Protein AF-A0A3D5J063-F1 (afdb_monomer)

Secondary structure (DSSP, 8-state):
--HHHHHHHHHHHHHHHHHHHHTHHHHS--HHHHHHHSTTTTTSPPP---HHHHHHHHHHHHHHHHHHHHHHHHHHHTT--S--

InterPro domains:
  IPR026414 Exosortase F-associated membrane protein [TIGR04127] (7-84)

Radius of gyration: 18.54 Å; Cα contacts (8 Å, |Δi|>4): 34; chains: 1; bounding box: 41×28×53 Å

Sequence (84 aa):
MKARYRIVFIGMLVIVLAVIRFYERSLFYDPLINFFKSSDYLNDKIPAFKAGLLILNTIFRYTLNSIISIGIIAIAFIDRNIVK

pLDDT: mean 82.08, std 11.01, range [41.97, 94.38]

Structure (mmCIF, N/CA/C/O backbone):
data_AF-A0A3D5J063-F1
#
_entry.id   AF-A0A3D5J063-F1
#
loop_
_atom_site.group_PDB
_atom_site.id
_atom_site.type_symbol
_atom_site.label_atom_id
_atom_site.label_alt_id
_atom_site.label_comp_id
_atom_site.label_asym_id
_atom_site.label_entity_id
_atom_site.label_seq_id
_atom_site.pdbx_PDB_ins_code
_atom_site.Cartn_x
_atom_site.Cartn_y
_atom_site.Cartn_z
_atom_site.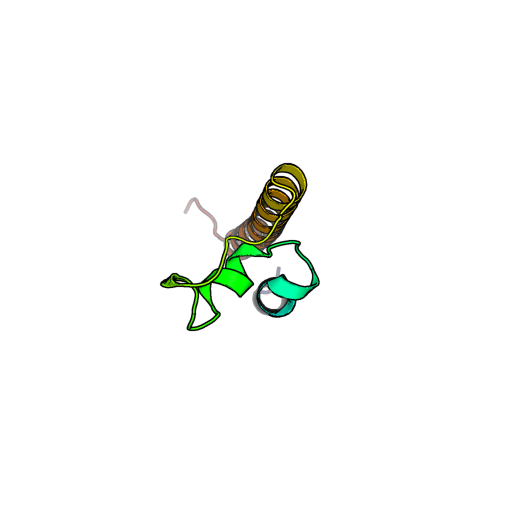occupancy
_atom_site.B_iso_or_equiv
_atom_site.auth_seq_id
_atom_site.auth_comp_id
_atom_site.auth_asym_id
_atom_site.auth_atom_id
_atom_site.pdbx_PDB_model_num
ATOM 1 N N . MET A 1 1 ? -19.235 6.893 17.045 1.00 60.25 1 MET A N 1
ATOM 2 C CA . MET A 1 1 ? -20.309 6.310 16.175 1.00 60.25 1 MET A CA 1
ATOM 3 C C . MET A 1 1 ? -20.843 5.046 16.842 1.00 60.25 1 MET A C 1
ATOM 5 O O . MET A 1 1 ? -20.094 4.451 17.601 1.00 60.25 1 MET A O 1
ATOM 9 N N . LYS A 1 2 ? -22.077 4.564 16.588 1.00 67.75 2 LYS A N 1
ATOM 10 C CA . LYS A 1 2 ? -22.445 3.226 17.118 1.00 67.75 2 LYS A CA 1
ATOM 11 C C . LYS A 1 2 ? -21.447 2.193 16.574 1.00 67.75 2 LYS A C 1
ATOM 13 O O . LYS A 1 2 ? -21.202 2.187 15.368 1.00 67.75 2 LYS A O 1
ATOM 18 N N . ALA A 1 3 ? -20.907 1.330 17.440 1.00 72.25 3 ALA A N 1
ATOM 19 C CA . ALA A 1 3 ? -19.819 0.396 17.115 1.00 72.25 3 ALA A CA 1
ATOM 20 C C . ALA A 1 3 ? -20.061 -0.411 15.822 1.00 72.25 3 ALA A C 1
ATOM 22 O O . ALA A 1 3 ? -19.143 -0.605 15.029 1.00 72.25 3 ALA A O 1
ATOM 23 N N . ARG A 1 4 ? -21.323 -0.775 15.552 1.00 78.31 4 ARG A N 1
ATOM 24 C CA . ARG A 1 4 ? -21.757 -1.442 14.313 1.00 78.31 4 ARG A CA 1
ATOM 25 C C . ARG A 1 4 ? -21.368 -0.703 13.024 1.00 78.31 4 ARG A C 1
ATOM 27 O O . ARG A 1 4 ? -20.895 -1.334 12.090 1.00 78.31 4 ARG A O 1
ATOM 34 N N . TYR A 1 5 ? -21.513 0.623 12.972 1.00 83.31 5 TYR A N 1
ATOM 35 C CA . TYR A 1 5 ? -21.181 1.409 11.775 1.00 83.31 5 TYR A CA 1
ATOM 36 C C . TYR A 1 5 ? -19.672 1.511 11.578 1.00 83.31 5 TYR A C 1
ATOM 38 O O . TYR A 1 5 ? -19.193 1.487 10.451 1.00 83.31 5 TYR A O 1
ATOM 46 N N . ARG A 1 6 ? -18.917 1.554 12.680 1.00 81.12 6 ARG A N 1
ATOM 47 C CA . ARG A 1 6 ? -17.455 1.593 12.659 1.00 81.12 6 ARG A CA 1
ATOM 48 C C . ARG A 1 6 ? -16.867 0.319 12.054 1.00 81.12 6 ARG A C 1
ATOM 50 O O . ARG A 1 6 ? -15.961 0.395 11.235 1.00 81.12 6 ARG A O 1
ATOM 57 N N . ILE A 1 7 ? -17.416 -0.838 12.429 1.00 85.88 7 ILE A N 1
ATOM 58 C CA . ILE A 1 7 ? -17.000 -2.145 11.901 1.00 85.88 7 ILE A CA 1
ATOM 59 C C . ILE A 1 7 ? -17.303 -2.244 10.403 1.00 85.88 7 ILE A C 1
ATOM 61 O O . ILE A 1 7 ? -16.431 -2.651 9.642 1.00 85.88 7 ILE A O 1
ATOM 65 N N . VAL A 1 8 ? -18.494 -1.818 9.968 1.00 90.12 8 VAL A N 1
ATOM 66 C CA . VAL A 1 8 ? -18.855 -1.800 8.540 1.00 90.12 8 VAL A CA 1
ATOM 67 C C . VAL A 1 8 ? -17.901 -0.909 7.740 1.00 90.12 8 VAL A C 1
ATOM 69 O O . VAL A 1 8 ? -17.416 -1.321 6.690 1.00 90.12 8 VAL A O 1
ATOM 72 N N . PHE A 1 9 ? -17.572 0.278 8.255 1.00 88.00 9 PHE A N 1
ATOM 73 C CA . PHE A 1 9 ? -16.674 1.214 7.575 1.00 88.00 9 PHE A CA 1
ATOM 74 C C . PHE A 1 9 ? -15.234 0.687 7.482 1.00 88.00 9 PHE A C 1
ATOM 76 O O . PHE A 1 9 ? -14.600 0.789 6.433 1.00 88.00 9 PHE A O 1
ATOM 83 N N . ILE A 1 10 ? -14.728 0.064 8.553 1.00 89.00 10 ILE A N 1
ATOM 84 C CA . ILE A 1 10 ? -13.421 -0.608 8.544 1.00 89.00 10 ILE A CA 1
ATOM 85 C C . ILE A 1 10 ? -13.427 -1.771 7.547 1.00 89.00 10 ILE A C 1
ATOM 87 O O . ILE A 1 10 ? -12.500 -1.887 6.753 1.00 89.00 10 ILE A O 1
ATOM 91 N N . GLY A 1 11 ? -14.477 -2.597 7.540 1.00 91.69 11 GLY A N 1
ATOM 92 C CA . GLY A 1 11 ? -14.620 -3.695 6.582 1.00 91.69 11 GLY A CA 1
ATOM 93 C C . GLY A 1 11 ? -14.598 -3.206 5.133 1.00 91.69 11 GLY A C 1
ATOM 94 O O . GLY A 1 11 ? -13.880 -3.763 4.308 1.00 91.69 11 GLY A O 1
ATOM 95 N N . MET A 1 12 ? -15.305 -2.112 4.838 1.00 92.06 12 MET A N 1
ATOM 96 C CA . MET A 1 12 ? -15.276 -1.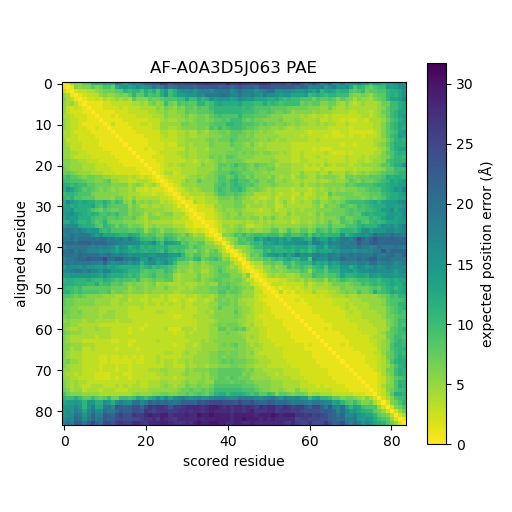475 3.520 1.00 92.06 12 MET A CA 1
ATOM 97 C C . MET A 1 12 ? -13.861 -1.016 3.139 1.00 92.06 12 MET A C 1
ATOM 99 O O . MET A 1 12 ? -13.397 -1.328 2.046 1.00 92.06 12 MET A O 1
ATOM 103 N N . LEU A 1 13 ? -13.149 -0.330 4.038 1.00 90.62 13 LEU A N 1
ATOM 104 C CA . LEU A 1 13 ? -11.772 0.117 3.795 1.00 90.62 13 LEU A CA 1
ATOM 105 C C . LEU A 1 13 ? -10.804 -1.054 3.574 1.00 90.62 13 LEU A C 1
ATOM 107 O O . LEU A 1 13 ? -9.926 -0.967 2.719 1.00 90.62 13 LEU A O 1
ATOM 111 N N . VAL A 1 14 ? -10.981 -2.163 4.296 1.00 92.56 14 VAL A N 1
ATOM 112 C CA . VAL A 1 14 ? -10.191 -3.389 4.101 1.00 92.56 14 VAL A CA 1
ATOM 113 C C . VAL A 1 14 ? -10.463 -4.006 2.729 1.00 92.56 14 VAL A C 1
ATOM 115 O O . VAL A 1 14 ? -9.522 -4.419 2.057 1.00 92.56 14 VAL A O 1
ATOM 118 N N . ILE A 1 15 ? -11.719 -4.029 2.274 1.00 93.81 15 ILE A N 1
ATOM 119 C CA . ILE A 1 15 ? -12.056 -4.498 0.922 1.00 93.81 15 ILE A CA 1
ATOM 120 C C . ILE A 1 15 ? -11.395 -3.601 -0.128 1.00 93.81 15 ILE A C 1
ATOM 122 O O . ILE A 1 15 ? -10.783 -4.114 -1.060 1.00 93.81 15 ILE A O 1
ATOM 126 N N . VAL A 1 16 ? -11.451 -2.276 0.036 1.00 91.06 16 VAL A N 1
ATOM 127 C CA . VAL A 1 16 ? -10.774 -1.334 -0.871 1.00 91.06 16 VAL A CA 1
ATOM 128 C C . VAL A 1 16 ? -9.266 -1.602 -0.910 1.00 91.06 16 VAL A C 1
ATOM 130 O O . VAL A 1 16 ? -8.687 -1.684 -1.993 1.00 91.06 16 VAL A O 1
ATOM 133 N N . LEU A 1 17 ? -8.635 -1.822 0.247 1.00 91.12 17 LEU A N 1
ATOM 134 C CA . LEU A 1 17 ? -7.220 -2.188 0.335 1.00 91.12 17 LEU A CA 1
ATOM 135 C C . LEU A 1 17 ? -6.923 -3.505 -0.412 1.00 91.12 17 LEU A C 1
ATOM 137 O O . LEU A 1 17 ? -5.947 -3.596 -1.157 1.00 91.12 17 LEU A O 1
ATOM 141 N N . ALA A 1 18 ? -7.782 -4.516 -0.253 1.00 91.50 18 ALA A N 1
ATOM 142 C CA . ALA A 1 18 ? -7.647 -5.809 -0.922 1.00 91.50 18 ALA A CA 1
ATOM 143 C C . ALA A 1 18 ? -7.803 -5.697 -2.447 1.00 91.50 18 ALA A C 1
ATOM 145 O O . ALA A 1 18 ? -7.048 -6.324 -3.189 1.00 91.50 18 ALA A O 1
ATOM 146 N N . VAL A 1 19 ? -8.729 -4.860 -2.923 1.00 90.81 19 VAL A N 1
ATOM 147 C CA . VAL A 1 19 ? -8.910 -4.569 -4.352 1.00 90.81 19 VAL A CA 1
ATOM 148 C C . VAL A 1 19 ? -7.654 -3.908 -4.919 1.00 90.81 19 VAL A C 1
ATOM 150 O O . VAL A 1 19 ? -7.124 -4.385 -5.919 1.00 90.81 19 VAL A O 1
ATOM 153 N N . ILE A 1 20 ? -7.111 -2.879 -4.262 1.00 88.44 20 ILE A N 1
ATOM 154 C CA . ILE A 1 20 ? -5.871 -2.219 -4.711 1.00 88.44 20 ILE A CA 1
ATOM 155 C C . ILE A 1 20 ? -4.710 -3.221 -4.778 1.00 88.44 20 ILE A C 1
ATOM 157 O O . ILE A 1 20 ? -3.926 -3.194 -5.726 1.00 88.44 20 ILE A O 1
ATOM 161 N N . ARG A 1 21 ? -4.626 -4.147 -3.814 1.00 87.50 21 ARG A N 1
ATOM 162 C CA . ARG A 1 21 ? -3.617 -5.214 -3.794 1.00 87.50 21 ARG A CA 1
ATOM 163 C C . ARG A 1 21 ? -3.804 -6.230 -4.921 1.00 87.50 21 ARG A C 1
ATOM 165 O O . ARG A 1 21 ? -2.823 -6.675 -5.509 1.00 87.50 21 ARG A O 1
ATOM 172 N N . PHE A 1 22 ? -5.040 -6.606 -5.233 1.00 87.62 22 PHE A N 1
ATOM 173 C CA . PHE A 1 22 ? -5.327 -7.572 -6.294 1.00 87.62 22 PHE A CA 1
ATOM 174 C C . PHE A 1 22 ? -5.060 -6.988 -7.685 1.00 87.62 22 PHE A C 1
ATOM 176 O O . PHE A 1 22 ? -4.388 -7.607 -8.512 1.00 87.62 22 PHE A O 1
ATOM 183 N N . TYR A 1 23 ? -5.526 -5.761 -7.919 1.00 87.19 23 TYR A N 1
ATOM 184 C CA . TYR A 1 23 ? -5.362 -5.051 -9.186 1.00 87.19 23 TYR A CA 1
ATOM 185 C C . TYR A 1 23 ? -4.019 -4.329 -9.307 1.00 87.19 23 TYR A C 1
ATOM 187 O O . TYR A 1 23 ? -3.802 -3.612 -10.278 1.00 87.19 23 TYR A O 1
ATOM 195 N N . GLU A 1 24 ? -3.084 -4.553 -8.382 1.00 84.62 24 GLU A N 1
ATOM 196 C CA . GLU A 1 24 ? -1.771 -3.906 -8.356 1.00 84.62 24 GLU A CA 1
ATOM 197 C C . GLU A 1 24 ? -1.031 -4.006 -9.700 1.00 84.62 24 GLU A C 1
ATOM 199 O O . GLU A 1 24 ? -0.444 -3.031 -10.157 1.00 84.62 24 GLU A O 1
ATOM 204 N N . ARG A 1 25 ? -1.121 -5.159 -10.374 1.00 78.31 25 ARG A N 1
ATOM 205 C CA . ARG A 1 25 ? -0.486 -5.388 -11.684 1.00 78.31 25 ARG A CA 1
ATOM 206 C C . ARG A 1 25 ? -1.154 -4.662 -12.853 1.00 78.31 25 ARG A C 1
ATOM 208 O O . ARG A 1 25 ? -0.514 -4.478 -13.878 1.00 78.31 25 ARG A O 1
ATOM 215 N N . SER A 1 26 ? -2.431 -4.306 -12.723 1.00 80.94 26 SER A N 1
ATOM 216 C CA . SER A 1 26 ? -3.181 -3.590 -13.762 1.00 80.94 26 SER A CA 1
ATOM 217 C C . SER A 1 26 ? -3.225 -2.084 -13.508 1.00 80.94 26 SER A C 1
ATOM 219 O O . SER A 1 26 ? -3.329 -1.317 -14.459 1.00 80.94 26 SER A O 1
ATOM 221 N N . LEU A 1 27 ? -3.189 -1.669 -12.239 1.00 80.38 27 LEU A N 1
ATOM 222 C CA . LEU A 1 27 ? -3.260 -0.272 -11.809 1.00 80.38 27 LEU A CA 1
ATOM 223 C C . LEU A 1 27 ? -1.892 0.412 -11.806 1.00 80.38 27 LEU A C 1
ATOM 225 O O . LEU A 1 27 ? -1.833 1.620 -12.015 1.00 80.38 27 LEU A O 1
ATOM 229 N N . PHE A 1 28 ? -0.807 -0.331 -11.559 1.00 86.06 28 PHE A N 1
ATOM 230 C CA . PHE A 1 28 ? 0.534 0.233 -11.421 1.00 86.06 28 PHE A CA 1
ATOM 231 C C . PHE A 1 28 ? 1.508 -0.377 -12.424 1.00 86.06 28 PHE A C 1
ATOM 233 O O . PHE A 1 28 ? 1.506 -1.578 -12.694 1.00 86.06 28 PHE A O 1
ATOM 240 N N . TYR A 1 29 ? 2.385 0.473 -12.950 1.00 80.94 29 TYR A N 1
ATOM 241 C CA . TYR A 1 29 ? 3.457 0.060 -13.846 1.00 80.94 29 TYR A CA 1
ATOM 242 C C . TYR A 1 29 ? 4.601 -0.603 -13.065 1.00 80.94 29 TYR A C 1
ATOM 244 O O . TYR A 1 29 ? 5.418 0.093 -12.462 1.00 80.94 29 TYR A O 1
ATOM 252 N N . ASP A 1 30 ? 4.673 -1.937 -13.101 1.00 83.81 30 ASP A N 1
ATOM 253 C CA . ASP A 1 30 ? 5.796 -2.706 -12.549 1.00 83.81 30 ASP A CA 1
ATOM 254 C C . ASP A 1 30 ? 6.169 -3.919 -13.434 1.00 83.81 30 ASP A C 1
ATOM 256 O O . ASP A 1 30 ? 5.672 -5.033 -13.235 1.00 83.81 30 ASP A O 1
ATOM 260 N N . PRO A 1 31 ? 7.041 -3.728 -14.443 1.00 80.31 31 PRO A N 1
ATOM 261 C CA . PRO A 1 31 ? 7.527 -4.818 -15.289 1.00 80.31 31 PRO A CA 1
ATOM 262 C C . PRO A 1 31 ? 8.485 -5.774 -14.562 1.00 80.31 31 PRO A C 1
ATOM 264 O O . PRO A 1 31 ? 8.646 -6.912 -15.003 1.00 80.31 31 PRO A O 1
ATOM 267 N N . LEU A 1 32 ? 9.096 -5.351 -13.449 1.00 81.25 32 LEU A N 1
ATOM 268 C CA . LEU A 1 32 ? 10.041 -6.179 -12.696 1.00 81.25 32 LEU A CA 1
ATOM 269 C C . LEU A 1 32 ? 9.318 -7.296 -11.946 1.00 81.25 32 LEU A C 1
ATOM 271 O O . LEU A 1 32 ? 9.790 -8.429 -11.933 1.00 81.25 32 LEU A O 1
ATOM 275 N N . ILE A 1 33 ? 8.135 -7.017 -11.390 1.00 76.56 33 ILE A N 1
ATOM 276 C CA . ILE A 1 33 ? 7.301 -8.041 -10.741 1.00 76.56 33 ILE A CA 1
ATOM 277 C C . ILE A 1 33 ? 6.978 -9.202 -11.686 1.00 76.56 33 ILE A C 1
ATOM 279 O O . ILE A 1 33 ? 6.931 -10.350 -11.245 1.00 76.56 33 ILE A O 1
ATOM 283 N N . ASN A 1 34 ? 6.724 -8.915 -12.963 1.00 76.62 34 ASN A N 1
ATOM 284 C CA . ASN A 1 34 ? 6.436 -9.956 -13.947 1.00 76.62 34 ASN A CA 1
ATOM 285 C C . ASN A 1 34 ? 7.715 -10.689 -14.362 1.00 76.62 34 ASN A C 1
ATOM 287 O O . ASN A 1 34 ? 7.696 -11.911 -14.418 1.00 76.62 34 ASN A O 1
ATOM 291 N N . PHE A 1 35 ? 8.823 -9.967 -14.553 1.00 79.81 35 PHE A N 1
ATOM 292 C CA . PHE A 1 35 ? 10.127 -10.560 -14.860 1.00 79.81 35 PHE A CA 1
A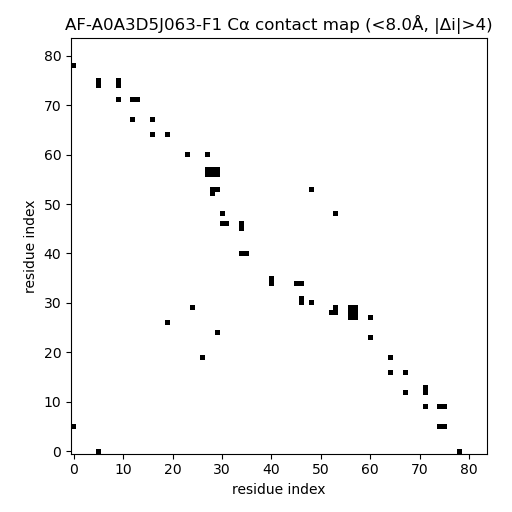TOM 293 C C . PHE A 1 35 ? 10.582 -11.570 -13.796 1.00 79.81 35 PHE A C 1
ATOM 295 O O . PHE A 1 35 ? 10.898 -12.705 -14.129 1.00 79.81 35 PHE A O 1
ATOM 302 N N . PHE A 1 36 ? 10.529 -11.208 -12.510 1.00 80.31 36 PHE A N 1
ATOM 303 C CA . PHE A 1 36 ? 10.933 -12.106 -11.418 1.00 80.31 36 PHE A CA 1
ATOM 304 C C . PHE A 1 36 ? 9.924 -13.223 -11.115 1.00 80.31 36 PHE A C 1
ATOM 306 O O . PHE A 1 36 ? 10.259 -14.175 -10.414 1.00 80.31 36 PHE A O 1
ATOM 313 N N . LYS A 1 37 ? 8.682 -13.115 -11.601 1.00 77.12 37 LYS A N 1
ATOM 314 C CA . LYS A 1 37 ? 7.689 -14.199 -11.511 1.00 77.12 37 LYS A CA 1
ATOM 315 C C . LYS A 1 37 ? 7.851 -15.243 -12.610 1.00 77.12 37 LYS A C 1
ATOM 317 O O . LYS A 1 37 ? 7.385 -16.364 -12.421 1.00 77.12 37 LYS A O 1
ATOM 322 N N . SER A 1 38 ? 8.461 -14.886 -13.735 1.00 75.44 38 SER A N 1
ATOM 323 C CA . SER A 1 38 ? 8.764 -15.823 -14.814 1.00 75.44 38 SER A CA 1
ATOM 324 C C . SER A 1 38 ? 9.866 -16.788 -14.372 1.00 75.44 38 SER A C 1
ATOM 326 O O . SER A 1 38 ? 10.875 -16.363 -13.818 1.00 75.44 38 SER A O 1
ATOM 328 N N . SER A 1 39 ? 9.694 -18.089 -14.620 1.00 64.94 39 SER A N 1
ATOM 329 C CA . SER A 1 39 ? 10.630 -19.142 -14.186 1.00 64.94 39 SER A CA 1
ATOM 330 C C . SER A 1 39 ? 12.042 -19.023 -14.779 1.00 64.94 39 SER A C 1
ATOM 332 O O . SER A 1 39 ? 12.975 -19.581 -14.213 1.00 64.94 39 SER A O 1
ATOM 334 N N . ASP A 1 40 ? 12.206 -18.259 -15.863 1.00 68.06 40 ASP A N 1
ATOM 335 C CA . ASP A 1 40 ? 13.467 -18.087 -16.596 1.00 68.06 40 ASP A CA 1
ATOM 336 C C . ASP A 1 40 ? 14.244 -16.801 -16.253 1.00 68.06 40 ASP A C 1
ATOM 338 O O . ASP A 1 40 ? 15.167 -16.422 -16.970 1.00 68.06 40 ASP A O 1
ATOM 342 N N . TYR A 1 41 ? 13.950 -16.146 -15.123 1.00 67.69 41 TYR A N 1
ATOM 343 C CA . TYR A 1 41 ? 14.596 -14.890 -14.695 1.00 67.69 41 TYR A CA 1
ATOM 344 C C . TYR A 1 41 ? 16.141 -14.920 -14.626 1.00 67.69 41 TYR A C 1
ATOM 346 O O . TYR A 1 41 ? 16.769 -13.864 -14.575 1.00 67.69 41 TYR A O 1
ATOM 354 N N . LEU A 1 42 ? 16.759 -16.108 -14.586 1.00 69.94 42 LEU A N 1
ATOM 355 C CA . LEU A 1 42 ? 18.217 -16.294 -14.578 1.00 69.94 42 LEU A CA 1
ATOM 356 C C . LEU A 1 42 ? 18.852 -16.216 -15.973 1.00 69.94 42 LEU A C 1
ATOM 358 O O . LEU A 1 42 ? 20.015 -15.837 -16.086 1.00 69.94 42 LEU A O 1
ATOM 362 N N . ASN A 1 43 ? 18.107 -16.587 -17.016 1.00 67.19 43 ASN A N 1
ATOM 363 C CA . ASN A 1 43 ? 18.590 -16.619 -18.399 1.00 67.19 43 ASN A CA 1
ATOM 364 C C . ASN A 1 43 ? 18.001 -15.487 -19.248 1.00 67.19 43 ASN A C 1
ATOM 366 O O . ASN A 1 43 ? 18.513 -15.191 -20.329 1.00 67.19 43 ASN A O 1
ATOM 370 N N . ASP A 1 44 ? 16.930 -14.862 -18.764 1.00 69.50 44 ASP A N 1
ATOM 371 C CA . ASP A 1 44 ? 16.196 -13.845 -19.492 1.00 69.50 44 ASP A CA 1
ATOM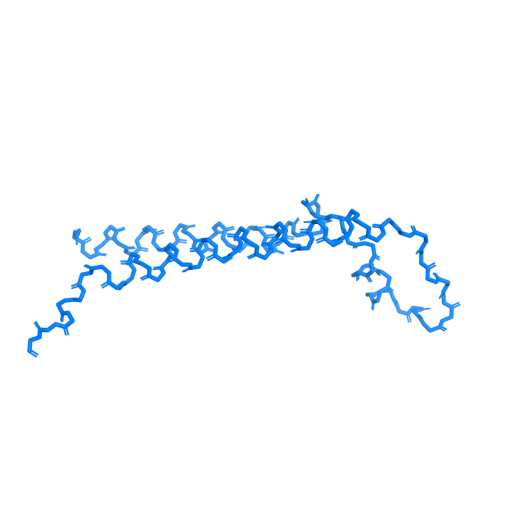 372 C C . ASP A 1 44 ? 16.796 -12.446 -19.276 1.00 69.50 44 ASP A C 1
ATOM 374 O O . ASP A 1 44 ? 17.319 -12.107 -18.208 1.00 69.50 44 ASP A O 1
ATOM 378 N N . LYS A 1 45 ? 16.760 -11.606 -20.313 1.00 73.56 45 LYS A N 1
ATOM 379 C CA . LYS A 1 45 ? 17.319 -10.249 -20.222 1.00 73.56 45 LYS A CA 1
ATOM 380 C C . LYS A 1 45 ? 16.381 -9.362 -19.415 1.00 73.56 45 LYS A C 1
ATOM 382 O O . LYS A 1 45 ? 15.172 -9.380 -19.625 1.00 73.56 45 LYS A O 1
ATOM 387 N N . ILE A 1 46 ? 16.955 -8.521 -18.550 1.00 76.50 46 ILE A N 1
ATOM 388 C CA . ILE A 1 46 ? 16.192 -7.510 -17.808 1.00 76.50 46 ILE A CA 1
ATOM 389 C C . ILE A 1 46 ? 15.369 -6.691 -18.818 1.00 76.50 46 ILE A C 1
ATOM 391 O O . ILE A 1 46 ? 15.950 -6.137 -19.760 1.00 76.50 46 ILE A O 1
ATOM 395 N N . PRO A 1 47 ? 14.036 -6.606 -18.657 1.00 79.38 47 PRO A N 1
ATOM 396 C CA . PRO A 1 47 ? 13.189 -5.901 -19.605 1.00 79.38 47 PRO A CA 1
ATOM 397 C C . PRO A 1 47 ? 13.557 -4.418 -19.633 1.00 79.38 47 PRO A C 1
ATOM 399 O O . PRO A 1 47 ? 13.899 -3.831 -18.609 1.00 79.38 47 PRO A O 1
ATOM 402 N N . ALA A 1 48 ? 13.444 -3.776 -20.794 1.00 78.69 48 ALA A N 1
ATOM 403 C CA . ALA A 1 48 ? 13.587 -2.328 -20.871 1.00 78.69 48 ALA A CA 1
ATOM 404 C C . ALA A 1 48 ? 12.425 -1.666 -20.111 1.00 78.69 48 ALA A C 1
ATOM 406 O O . ALA A 1 48 ? 11.269 -1.755 -20.526 1.00 78.69 48 ALA A O 1
ATOM 407 N N . PHE A 1 49 ? 12.716 -1.003 -18.991 1.00 84.25 49 PHE A N 1
ATOM 408 C CA . PHE A 1 49 ? 11.713 -0.303 -18.192 1.00 84.25 49 PHE A CA 1
ATOM 409 C C . PHE A 1 49 ? 12.084 1.159 -17.956 1.00 84.25 49 PHE A C 1
ATOM 411 O O . PHE A 1 49 ? 13.249 1.541 -17.875 1.00 84.25 49 PHE A O 1
ATOM 418 N N . LYS A 1 50 ? 11.058 2.000 -17.802 1.00 88.38 50 LYS A N 1
ATOM 419 C CA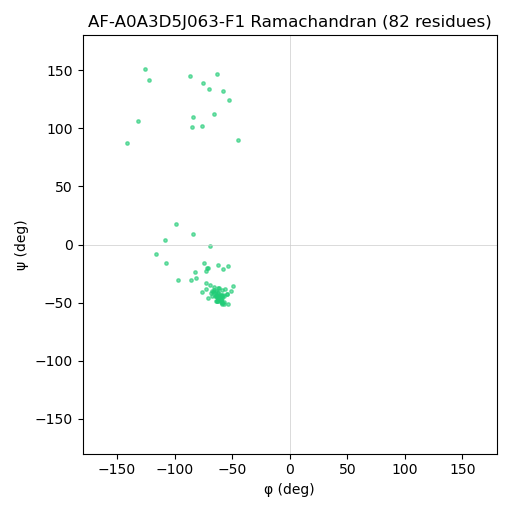 . LYS A 1 50 ? 11.225 3.406 -17.427 1.00 88.38 50 LYS A CA 1
ATOM 420 C C . LYS A 1 50 ? 11.319 3.513 -15.906 1.00 88.38 50 LYS A C 1
ATOM 422 O O . LYS A 1 50 ? 10.292 3.484 -15.230 1.00 88.38 50 LYS A O 1
ATOM 427 N N . ALA A 1 51 ? 12.533 3.659 -15.375 1.00 86.00 51 ALA A N 1
ATOM 428 C CA . ALA A 1 51 ? 12.779 3.732 -13.930 1.00 86.00 51 ALA A CA 1
ATOM 429 C C . ALA A 1 51 ? 11.950 4.827 -13.232 1.00 86.00 51 ALA A C 1
ATOM 431 O O . ALA A 1 51 ? 11.341 4.568 -12.199 1.00 86.00 51 ALA A O 1
ATOM 432 N N . GLY A 1 52 ? 11.836 6.021 -13.827 1.00 89.19 52 GLY A N 1
ATOM 433 C CA . GLY A 1 52 ? 11.019 7.103 -13.261 1.00 89.19 52 GLY A CA 1
ATOM 434 C C . GLY A 1 52 ? 9.531 6.749 -13.154 1.00 89.19 52 GLY A C 1
ATOM 435 O O . GLY A 1 52 ? 8.905 7.021 -12.133 1.00 89.19 52 GLY A O 1
ATOM 436 N N . LEU A 1 53 ? 8.975 6.076 -14.169 1.00 87.75 53 LEU A N 1
ATOM 437 C CA . LEU A 1 53 ? 7.576 5.643 -14.162 1.00 87.75 53 LEU A CA 1
ATOM 438 C C . LEU A 1 53 ? 7.341 4.550 -13.111 1.00 87.75 53 LEU A C 1
ATOM 440 O O . LEU A 1 53 ? 6.346 4.606 -12.393 1.00 87.75 53 LEU A O 1
ATOM 444 N N . LEU A 1 54 ? 8.272 3.599 -12.998 1.00 88.38 54 LEU A N 1
ATOM 445 C CA . LEU A 1 54 ? 8.254 2.540 -11.988 1.00 88.38 54 LEU A CA 1
ATOM 446 C C . LEU A 1 54 ? 8.265 3.123 -10.569 1.00 88.38 54 LEU A C 1
ATOM 448 O O . LEU A 1 54 ? 7.412 2.779 -9.753 1.00 88.38 54 LEU A O 1
ATOM 452 N N . ILE A 1 55 ? 9.202 4.030 -10.282 1.00 89.19 55 ILE A N 1
ATOM 453 C CA . ILE A 1 55 ? 9.338 4.657 -8.962 1.00 89.19 55 ILE A CA 1
ATOM 454 C C . ILE A 1 55 ? 8.081 5.462 -8.627 1.00 89.19 55 ILE A C 1
ATOM 456 O O . ILE A 1 55 ? 7.524 5.286 -7.546 1.00 89.19 55 ILE A O 1
ATOM 460 N N . LEU A 1 56 ? 7.584 6.284 -9.557 1.00 91.50 56 LEU A N 1
ATOM 461 C CA . LEU A 1 56 ? 6.383 7.093 -9.340 1.00 91.50 56 LEU A CA 1
ATOM 462 C C . LEU A 1 56 ? 5.155 6.223 -9.034 1.00 91.50 56 LEU A C 1
ATOM 464 O O . LEU A 1 56 ? 4.437 6.490 -8.073 1.00 91.50 56 LEU A O 1
ATOM 468 N N . ASN A 1 57 ? 4.937 5.161 -9.815 1.00 90.75 57 ASN A N 1
ATOM 469 C CA . ASN A 1 57 ? 3.831 4.225 -9.600 1.00 90.75 57 ASN A CA 1
ATOM 470 C C . ASN A 1 57 ? 3.965 3.486 -8.265 1.00 90.75 57 ASN A C 1
ATOM 472 O O . ASN A 1 57 ? 2.980 3.311 -7.549 1.00 90.75 57 ASN A O 1
ATOM 476 N N . THR A 1 58 ? 5.187 3.095 -7.907 1.00 89.25 58 THR A N 1
ATOM 477 C CA . THR A 1 58 ? 5.486 2.417 -6.642 1.00 89.25 58 THR A CA 1
ATOM 478 C C . THR A 1 58 ? 5.19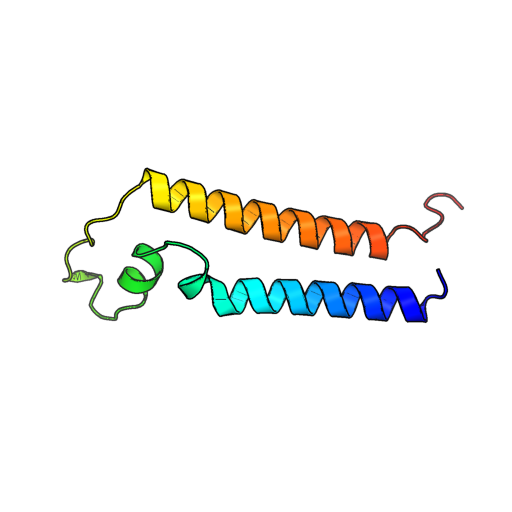2 3.328 -5.453 1.00 89.25 58 THR A C 1
ATOM 480 O O . THR A 1 58 ? 4.473 2.926 -4.539 1.00 89.25 58 THR A O 1
ATOM 483 N N . ILE A 1 59 ? 5.679 4.572 -5.483 1.00 92.88 59 ILE A N 1
ATOM 484 C CA . ILE A 1 59 ? 5.398 5.578 -4.452 1.00 92.88 59 ILE A CA 1
ATOM 485 C C . ILE A 1 59 ? 3.892 5.808 -4.355 1.00 92.88 59 ILE A C 1
ATOM 487 O O . ILE A 1 59 ? 3.333 5.682 -3.271 1.00 92.88 59 ILE A O 1
ATOM 491 N N . PHE A 1 60 ? 3.220 6.056 -5.482 1.00 91.12 60 PHE A N 1
ATOM 492 C CA . PHE A 1 60 ? 1.783 6.312 -5.512 1.00 91.12 60 PHE A CA 1
ATOM 493 C C . PHE A 1 60 ? 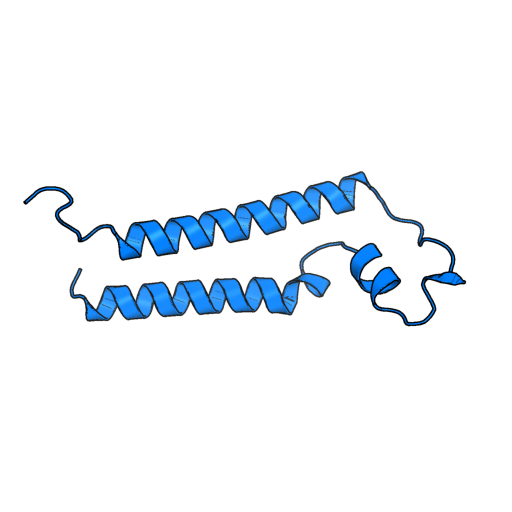0.976 5.162 -4.888 1.00 91.12 60 PHE A C 1
ATOM 495 O O . PHE A 1 60 ? 0.115 5.404 -4.039 1.00 91.12 60 PHE A O 1
ATOM 502 N N . ARG A 1 61 ? 1.313 3.906 -5.215 1.00 90.56 61 ARG A N 1
ATOM 503 C CA . ARG A 1 61 ? 0.710 2.709 -4.607 1.00 90.56 61 ARG A CA 1
ATOM 504 C C . ARG A 1 61 ? 0.867 2.691 -3.090 1.00 90.56 61 ARG A C 1
ATOM 506 O O . ARG A 1 61 ? -0.108 2.476 -2.370 1.00 90.56 61 ARG A O 1
ATOM 513 N N . TYR A 1 62 ? 2.089 2.884 -2.595 1.00 90.88 62 TYR A N 1
ATOM 514 C CA . TYR A 1 62 ? 2.356 2.845 -1.157 1.00 90.88 62 TYR A CA 1
ATOM 515 C C . TYR A 1 62 ? 1.735 4.033 -0.423 1.00 90.88 62 TYR A C 1
ATOM 517 O O . TYR A 1 62 ? 1.236 3.850 0.686 1.00 90.88 62 TYR A O 1
ATOM 525 N N . THR A 1 63 ? 1.682 5.214 -1.039 1.00 93.88 63 THR A N 1
ATOM 526 C CA . THR A 1 63 ? 0.997 6.386 -0.488 1.00 93.88 63 THR A CA 1
ATOM 527 C C . THR A 1 63 ? -0.502 6.131 -0.356 1.00 93.88 63 THR A C 1
ATOM 529 O O . THR A 1 63 ? -1.045 6.327 0.728 1.00 93.88 63 THR A O 1
ATOM 532 N N . LEU A 1 64 ? -1.166 5.618 -1.399 1.00 91.62 64 LEU A N 1
ATOM 533 C CA . LEU A 1 64 ? -2.590 5.266 -1.341 1.00 91.62 64 LEU A CA 1
ATOM 534 C C . LEU A 1 64 ? -2.881 4.225 -0.255 1.00 91.62 64 LEU A C 1
ATOM 536 O O . LEU A 1 64 ? -3.756 4.435 0.586 1.00 91.62 64 LEU A O 1
ATOM 540 N N . ASN A 1 65 ? -2.114 3.133 -0.225 1.00 91.94 65 ASN A N 1
ATOM 541 C CA . ASN A 1 65 ? -2.278 2.090 0.789 1.00 91.94 65 ASN A CA 1
ATOM 542 C C . ASN A 1 65 ? -2.037 2.624 2.206 1.00 91.94 65 ASN A C 1
ATOM 544 O O . ASN A 1 65 ? -2.750 2.242 3.135 1.00 91.94 65 ASN A O 1
ATOM 548 N N . SER A 1 66 ? -1.073 3.531 2.377 1.00 92.62 66 SER A N 1
ATOM 549 C CA . SER A 1 66 ? -0.787 4.161 3.668 1.00 92.62 66 SER A CA 1
ATOM 550 C C . SER A 1 66 ? -1.923 5.074 4.112 1.00 92.62 66 SER A C 1
ATOM 552 O O . SER A 1 66 ? -2.347 4.977 5.257 1.00 92.62 66 SER A O 1
ATOM 554 N N . ILE A 1 67 ? -2.477 5.899 3.218 1.00 94.38 67 ILE A N 1
ATOM 555 C CA . ILE A 1 67 ? -3.630 6.762 3.524 1.00 94.38 67 ILE A CA 1
ATOM 556 C C . ILE A 1 67 ? -4.828 5.920 3.973 1.00 94.38 67 ILE A C 1
ATOM 558 O O . ILE A 1 67 ? -5.443 6.220 4.995 1.00 94.38 67 ILE A O 1
ATOM 562 N N . ILE A 1 68 ? -5.130 4.833 3.256 1.00 92.00 68 ILE A N 1
ATOM 563 C CA . ILE A 1 68 ? -6.231 3.924 3.606 1.00 92.00 68 ILE A CA 1
ATOM 564 C C . ILE A 1 68 ? -5.966 3.249 4.955 1.00 92.00 68 ILE A C 1
ATOM 566 O O . ILE A 1 68 ? -6.853 3.210 5.805 1.00 92.00 68 ILE A O 1
ATOM 570 N N . SER A 1 69 ? -4.743 2.768 5.184 1.00 91.44 69 SER A N 1
ATOM 571 C CA . SER A 1 69 ? -4.353 2.118 6.442 1.00 91.44 69 SER A CA 1
ATOM 572 C C . SER A 1 69 ? -4.436 3.078 7.631 1.00 91.44 69 SER A C 1
ATOM 574 O O . SER A 1 69 ? -4.987 2.726 8.672 1.00 91.44 69 SER A O 1
ATOM 576 N N . ILE A 1 70 ? -3.963 4.315 7.466 1.00 93.19 70 ILE A N 1
ATOM 577 C CA . ILE A 1 70 ? -4.094 5.377 8.468 1.00 93.19 70 ILE A CA 1
ATOM 578 C C . ILE A 1 70 ? -5.572 5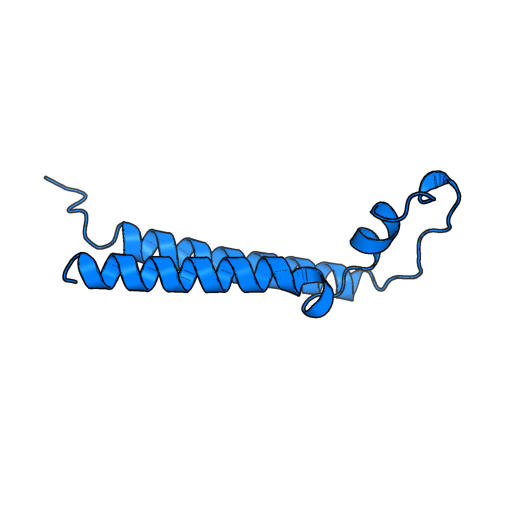.687 8.711 1.00 93.19 70 ILE A C 1
ATOM 580 O O . ILE A 1 70 ? -5.971 5.811 9.862 1.00 93.19 70 ILE A O 1
ATOM 584 N N . GLY A 1 71 ? -6.403 5.742 7.666 1.00 90.19 71 GLY A N 1
ATOM 585 C CA . GLY A 1 71 ? -7.852 5.914 7.796 1.00 90.19 71 GLY A CA 1
AT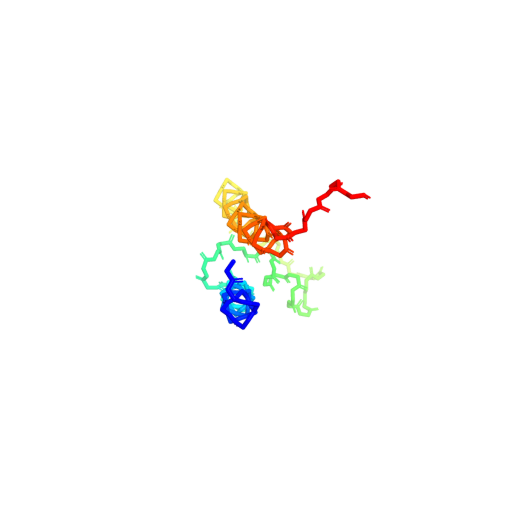OM 586 C C . GLY A 1 71 ? -8.516 4.793 8.603 1.00 90.19 71 GLY A C 1
ATOM 587 O O . GLY A 1 71 ? -9.324 5.070 9.490 1.00 90.19 71 GLY A O 1
ATOM 588 N N . ILE A 1 72 ? -8.129 3.534 8.364 1.00 89.69 72 ILE A N 1
ATOM 589 C CA . ILE A 1 72 ? -8.595 2.377 9.145 1.00 89.69 72 ILE A CA 1
ATOM 590 C C . ILE A 1 72 ? -8.216 2.541 10.617 1.00 89.69 72 ILE A C 1
ATOM 592 O O . ILE A 1 72 ? -9.075 2.390 11.483 1.00 89.69 72 ILE A O 1
ATOM 596 N N . ILE A 1 73 ? -6.952 2.865 10.904 1.00 89.44 73 ILE A N 1
ATOM 597 C CA . ILE A 1 73 ? -6.452 3.056 12.272 1.00 89.44 73 ILE A CA 1
ATOM 598 C C . ILE A 1 73 ? -7.174 4.230 12.935 1.00 89.44 73 ILE A C 1
ATOM 600 O O . ILE A 1 73 ? -7.703 4.077 14.032 1.00 89.44 73 ILE A O 1
ATOM 604 N N . ALA A 1 74 ? -7.275 5.375 12.263 1.00 88.56 74 ALA A N 1
ATOM 605 C CA . ALA A 1 74 ? -7.963 6.550 12.775 1.00 88.56 74 ALA A CA 1
ATOM 606 C C . ALA A 1 74 ? -9.391 6.188 13.197 1.00 88.56 74 ALA A C 1
ATOM 608 O O . ALA A 1 74 ? -9.754 6.383 14.351 1.00 88.56 74 ALA A O 1
ATOM 609 N N . ILE A 1 75 ? -10.162 5.535 12.324 1.00 85.94 75 ILE A N 1
ATOM 610 C CA . ILE A 1 75 ? -11.531 5.096 12.625 1.00 85.94 75 ILE A CA 1
ATOM 611 C C . ILE A 1 75 ? -11.556 4.018 13.721 1.00 85.94 75 ILE A C 1
ATOM 613 O O . ILE A 1 75 ? -12.453 4.012 14.565 1.00 85.94 75 ILE A O 1
ATOM 617 N N . ALA A 1 76 ? -10.576 3.116 13.761 1.00 84.88 76 ALA A N 1
ATOM 618 C CA . ALA A 1 76 ? -10.469 2.074 14.779 1.00 84.88 76 ALA A CA 1
ATOM 619 C C . ALA A 1 76 ? -10.072 2.604 16.173 1.00 84.88 76 ALA A C 1
ATOM 621 O O . ALA A 1 76 ? -10.334 1.943 17.183 1.00 84.88 76 ALA A O 1
ATOM 622 N N . PHE A 1 77 ? -9.475 3.786 16.275 1.00 81.69 77 PHE A N 1
ATOM 623 C CA . PHE A 1 77 ? -9.025 4.333 17.556 1.00 81.69 77 PHE A CA 1
ATOM 624 C C . PHE A 1 77 ? -9.744 5.623 17.972 1.00 81.69 77 PHE A C 1
ATOM 626 O O . PHE A 1 77 ? -9.654 5.981 19.141 1.00 81.69 77 PHE A O 1
ATOM 633 N N . ILE A 1 78 ? -10.570 6.225 17.104 1.00 73.12 78 ILE A N 1
ATOM 634 C CA . ILE A 1 78 ? -11.299 7.485 17.369 1.00 73.12 78 ILE A CA 1
ATOM 635 C C . ILE A 1 78 ? -12.235 7.456 18.591 1.00 73.12 78 ILE A C 1
ATOM 637 O O . ILE A 1 78 ? -12.577 8.503 19.120 1.00 73.12 78 ILE A O 1
ATOM 641 N N . ASP A 1 79 ? -12.658 6.266 19.034 1.00 63.91 79 ASP A N 1
ATOM 642 C CA . ASP A 1 79 ? -13.620 6.071 20.138 1.00 63.91 79 ASP A CA 1
ATOM 643 C C . ASP A 1 79 ? -12.963 5.512 21.421 1.00 63.91 79 ASP A C 1
ATOM 645 O O . ASP A 1 79 ? -13.654 5.225 22.400 1.00 63.91 79 ASP A O 1
ATOM 649 N N . ARG A 1 80 ? -11.632 5.330 21.458 1.00 58.56 80 ARG A N 1
ATOM 650 C CA . ARG A 1 80 ? -10.966 5.039 22.733 1.00 58.56 80 ARG A CA 1
ATOM 651 C C . ARG A 1 80 ? -10.700 6.370 23.422 1.00 58.56 80 ARG A C 1
ATOM 653 O O . ARG A 1 80 ? -9.855 7.137 22.981 1.00 58.56 80 ARG A O 1
ATOM 660 N N . ASN A 1 81 ? -11.426 6.619 24.509 1.00 55.62 81 ASN A N 1
ATOM 661 C CA . ASN A 1 81 ? -10.956 7.436 25.626 1.00 55.62 81 ASN A CA 1
ATOM 662 C C . ASN A 1 81 ? -9.516 6.999 25.957 1.00 55.62 81 ASN A C 1
ATOM 664 O O . ASN A 1 81 ? -9.313 6.064 26.723 1.00 55.62 81 ASN A O 1
ATOM 668 N N . ILE A 1 82 ? -8.518 7.620 25.325 1.00 59.22 82 ILE A N 1
ATOM 669 C CA . ILE A 1 82 ? -7.090 7.367 25.578 1.00 59.22 82 ILE A CA 1
ATOM 670 C C . ILE A 1 82 ? -6.687 7.892 26.970 1.00 59.22 82 ILE A C 1
ATOM 672 O O . ILE A 1 82 ? -5.572 7.664 27.422 1.00 59.22 82 ILE A O 1
ATOM 676 N N . VAL A 1 83 ? -7.616 8.503 27.708 1.00 50.47 83 VAL A N 1
ATOM 677 C CA . VAL A 1 83 ? -7.456 8.806 29.126 1.00 50.47 83 VAL A CA 1
ATOM 678 C C . VAL A 1 83 ? -8.711 8.356 29.869 1.00 50.47 83 VAL A C 1
ATOM 680 O O . VAL A 1 83 ? -9.766 8.979 29.764 1.00 50.47 83 VAL A O 1
ATOM 683 N N . LYS A 1 84 ? -8.600 7.263 30.619 1.00 41.97 84 LYS A N 1
ATOM 684 C CA . LYS A 1 84 ? -9.352 7.074 31.854 1.00 41.97 84 LYS A CA 1
ATOM 685 C C . LYS A 1 84 ? -8.414 6.486 32.890 1.00 41.97 84 LYS A C 1
ATOM 687 O O . LYS A 1 84 ? -7.616 5.609 32.490 1.00 41.97 84 LYS A O 1
#

Solvent-accessible surface area (backbone atoms only — not comparable to full-atom values): 5090 Å² total; per-residue (Å²): 126,65,66,71,60,52,53,53,52,42,52,51,52,51,50,52,52,50,50,54,62,70,42,38,78,80,77,33,62,58,71,62,66,55,47,70,67,40,94,54,53,89,81,51,77,85,74,94,72,61,64,68,57,34,51,52,34,50,50,51,53,52,50,54,53,48,54,52,51,49,51,44,48,50,67,73,48,73,78,56,73,90,74,125

Organism: NCBI:txid398743

Mean predicted aligned error: 7.76 Å

Foldseek 3Di:
DPVVVLVVVLVVLVVVLVVCVVCVPVQADDPVVVLVVDPCVVPDDDDDDDPVRNVVRVVVSVVVSVVSVVVSVCSVCVPDPPDD